Protein AF-A0A1Q6DT25-F1 (afdb_monomer_lite)

pLDDT: mean 78.67, std 12.45, range [47.09, 95.44]

Foldseek 3Di:
DVVVVVVVVVVVVVVVVVVVVVVVVVVVVVLVVLCCCLVPVPVVDDPVVSVVSNVCVVCVVVVVVVVVCCVVVVVVVPPVCPPPVVVVLVVVLVVVLVVLVVCVVVVNDDPVRSVVVNVVSVVD

InterPro domains:
  IPR018649 SHOCT domain [PF09851] (95-122)

Organism: Methanohalarchaeum thermophilum (NCBI:txid1903181)

Structure (mmCIF, N/CA/C/O backbone):
data_AF-A0A1Q6DT25-F1
#
_entry.id   AF-A0A1Q6DT25-F1
#
loop_
_atom_site.group_PDB
_atom_site.id
_atom_site.type_symbol
_atom_site.label_atom_id
_atom_site.label_alt_id
_atom_site.label_comp_id
_atom_site.label_asym_id
_atom_site.label_entity_id
_atom_site.label_seq_id
_atom_site.pdbx_PDB_ins_code
_atom_site.Cartn_x
_atom_site.Cartn_y
_atom_site.Cartn_z
_atom_site.occupancy
_atom_site.B_iso_or_equiv
_atom_site.auth_seq_id
_atom_site.auth_comp_id
_atom_site.auth_asym_id
_atom_site.auth_atom_id
_atom_site.pdbx_PDB_model_num
ATOM 1 N N . MET A 1 1 ? 9.690 15.202 36.330 1.00 65.44 1 MET A N 1
ATOM 2 C CA . MET A 1 1 ? 8.576 14.694 35.496 1.00 65.44 1 MET A CA 1
ATOM 3 C C . MET A 1 1 ? 8.605 15.292 34.086 1.00 65.44 1 MET A C 1
ATOM 5 O O . MET A 1 1 ? 8.470 14.539 33.137 1.00 65.44 1 MET A O 1
ATOM 9 N N . MET A 1 2 ? 8.867 16.597 33.925 1.00 74.56 2 MET A N 1
ATOM 10 C CA . MET A 1 2 ? 8.892 17.258 32.606 1.00 74.56 2 MET A CA 1
ATOM 11 C C . MET A 1 2 ? 10.082 16.873 31.699 1.00 74.56 2 MET A C 1
ATOM 13 O O . MET A 1 2 ? 9.921 16.824 30.486 1.00 74.56 2 MET A O 1
ATOM 17 N N . SER A 1 3 ? 11.244 16.527 32.269 1.00 78.69 3 SER A N 1
ATOM 18 C CA . SER A 1 3 ? 12.410 16.033 31.512 1.00 78.69 3 SER A CA 1
ATOM 19 C C . SER A 1 3 ? 12.176 14.653 30.887 1.00 78.69 3 SER A C 1
ATOM 21 O O . SER A 1 3 ? 12.461 14.452 29.718 1.00 78.69 3 SER A O 1
ATOM 23 N N . LEU A 1 4 ? 11.541 13.744 31.632 1.00 77.81 4 LEU A N 1
ATOM 24 C CA . LEU A 1 4 ? 11.232 12.372 31.205 1.00 77.81 4 LEU A CA 1
ATOM 25 C C . LEU A 1 4 ? 10.328 12.326 29.960 1.00 77.81 4 LEU A C 1
ATOM 27 O O . LEU A 1 4 ? 10.502 11.482 29.088 1.00 77.81 4 LEU A O 1
ATOM 31 N N . PHE A 1 5 ? 9.378 13.260 29.860 1.00 80.06 5 PHE A N 1
ATOM 32 C CA . PHE A 1 5 ? 8.530 13.413 28.677 1.00 80.06 5 PHE A CA 1
ATOM 33 C C . PHE A 1 5 ? 9.325 13.902 27.458 1.00 80.06 5 PHE A C 1
ATOM 35 O O . PHE A 1 5 ? 9.125 13.413 26.349 1.00 80.06 5 PHE A O 1
ATOM 42 N N . PHE A 1 6 ? 10.247 14.845 27.667 1.00 77.94 6 PHE A N 1
ATOM 43 C CA . PHE A 1 6 ? 11.087 15.397 26.607 1.00 77.94 6 PHE A CA 1
ATOM 44 C C . PHE A 1 6 ? 12.086 14.357 26.075 1.00 77.94 6 PHE A C 1
ATOM 46 O O . PHE A 1 6 ? 12.246 14.229 24.862 1.00 77.94 6 PHE A O 1
ATOM 53 N N . ASP A 1 7 ? 12.668 13.551 26.965 1.00 78.88 7 ASP A N 1
ATOM 54 C CA . ASP A 1 7 ? 13.554 12.438 26.612 1.00 78.88 7 ASP A CA 1
ATOM 55 C C . ASP A 1 7 ? 12.799 11.344 25.835 1.00 78.8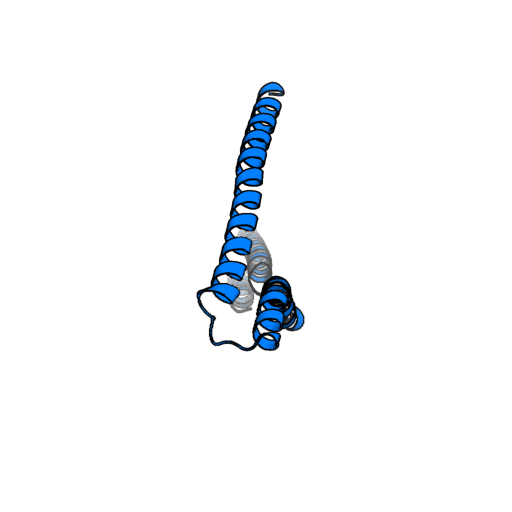8 7 ASP A C 1
ATOM 57 O O . ASP A 1 7 ? 13.288 10.848 24.820 1.00 78.88 7 ASP A O 1
ATOM 61 N N . MET A 1 8 ? 11.566 11.014 26.245 1.00 78.50 8 MET A N 1
ATOM 62 C CA . MET A 1 8 ? 10.712 10.045 25.546 1.00 78.50 8 MET A CA 1
ATOM 63 C C . MET A 1 8 ? 10.280 10.537 24.156 1.00 78.50 8 MET A C 1
ATOM 65 O O . MET A 1 8 ? 10.236 9.750 23.210 1.00 78.50 8 MET A O 1
ATOM 69 N N . PHE A 1 9 ? 10.005 11.837 24.006 1.00 81.25 9 PHE A N 1
ATOM 70 C CA . PHE A 1 9 ? 9.689 12.450 22.715 1.00 81.25 9 PHE A CA 1
ATOM 71 C C . PHE A 1 9 ? 10.890 12.417 21.763 1.00 81.25 9 PHE A C 1
ATOM 73 O O . PHE A 1 9 ? 10.748 11.954 20.635 1.00 81.25 9 PHE A O 1
ATOM 80 N N . TRP A 1 10 ? 12.080 12.828 22.215 1.00 75.44 10 TRP A N 1
ATOM 81 C CA . TRP A 1 10 ? 13.299 12.788 21.396 1.00 75.44 10 TRP A CA 1
ATOM 82 C C . TRP A 1 10 ? 13.742 11.371 21.030 1.00 75.44 10 TRP A C 1
ATOM 84 O O . TRP A 1 10 ? 14.230 11.133 19.922 1.00 75.44 10 TRP A O 1
ATOM 94 N N . PHE A 1 11 ? 13.539 10.409 21.929 1.00 75.69 11 PHE A N 1
ATOM 95 C CA . PHE A 1 11 ? 13.777 9.002 21.631 1.00 75.69 11 PHE A CA 1
ATOM 96 C C . PHE A 1 11 ? 12.793 8.480 20.570 1.00 75.69 11 PHE A C 1
ATOM 98 O O . PHE A 1 11 ? 13.201 7.847 19.595 1.00 75.69 11 PHE A O 1
ATOM 105 N N . GLY A 1 12 ? 11.506 8.817 20.703 1.00 78.25 12 GLY A N 1
ATOM 106 C CA . GLY A 1 12 ? 10.469 8.453 19.738 1.00 78.25 12 GLY A CA 1
ATOM 107 C C . GLY A 1 12 ? 10.679 9.071 18.355 1.00 78.25 12 GLY A C 1
ATOM 108 O O . GLY A 1 12 ? 10.529 8.380 17.349 1.00 78.25 12 GLY A O 1
ATOM 109 N N . THR A 1 13 ? 11.085 10.341 18.277 1.00 76.88 13 THR A N 1
ATOM 110 C CA . THR A 1 13 ? 11.354 11.015 16.996 1.00 76.88 13 THR A CA 1
ATOM 111 C C . THR A 1 13 ? 12.606 10.479 16.312 1.00 76.88 13 THR A C 1
ATOM 113 O O . THR A 1 13 ? 12.606 10.327 15.094 1.00 76.88 13 THR A O 1
ATOM 116 N N . SER A 1 14 ? 13.642 10.115 17.071 1.00 76.06 14 SER A N 1
ATOM 117 C CA . SER A 1 14 ? 14.855 9.490 16.525 1.00 76.06 14 SER A CA 1
ATOM 118 C C . SER A 1 14 ? 14.565 8.096 15.956 1.00 76.06 14 SER A C 1
ATOM 120 O O . SER A 1 14 ? 15.041 7.752 14.873 1.00 76.06 14 SER A O 1
ATOM 122 N N . PHE A 1 15 ? 13.720 7.314 16.637 1.00 74.88 15 PHE A N 1
ATOM 123 C CA . PHE A 1 15 ? 13.259 6.015 16.144 1.00 74.88 15 PHE A CA 1
ATOM 124 C C . PHE A 1 15 ? 12.358 6.155 14.908 1.00 74.88 15 PHE A C 1
ATOM 126 O O . PHE A 1 15 ? 12.544 5.442 13.924 1.00 74.88 15 PHE A O 1
ATOM 133 N N . ALA A 1 16 ? 11.435 7.122 14.910 1.00 76.94 16 ALA A N 1
ATOM 134 C CA . ALA A 1 16 ? 10.590 7.430 13.759 1.00 76.94 16 ALA A CA 1
ATOM 135 C C . ALA A 1 16 ? 11.400 7.928 12.551 1.00 76.94 16 ALA A C 1
ATOM 137 O O . ALA A 1 16 ? 11.093 7.561 11.422 1.00 76.94 16 ALA A O 1
ATOM 138 N N . ALA A 1 17 ? 12.461 8.710 12.769 1.00 76.94 17 ALA A N 1
ATOM 139 C CA . ALA A 1 17 ? 13.373 9.136 11.711 1.00 76.94 17 ALA A CA 1
ATOM 140 C C . ALA A 1 17 ? 14.153 7.947 11.124 1.00 76.94 17 ALA A C 1
ATOM 142 O O . ALA A 1 17 ? 14.241 7.815 9.903 1.00 76.94 17 ALA A O 1
ATOM 143 N N . GLY A 1 18 ? 14.649 7.040 11.974 1.00 78.25 18 GLY A N 1
ATOM 144 C CA . GLY A 1 18 ? 15.298 5.801 11.536 1.00 78.25 18 GLY A CA 1
ATOM 145 C C . GLY A 1 18 ? 14.363 4.895 10.728 1.00 78.25 18 GLY A C 1
ATOM 146 O O . GLY A 1 18 ? 14.711 4.470 9.627 1.00 78.25 18 GLY A O 1
ATOM 147 N N . LEU A 1 19 ? 13.142 4.659 11.220 1.00 80.00 19 LEU A N 1
ATOM 148 C CA . LEU A 1 19 ? 12.113 3.904 10.496 1.00 80.00 19 LEU A CA 1
ATOM 149 C C . LEU A 1 19 ? 11.662 4.605 9.209 1.00 80.00 19 LEU A C 1
ATOM 151 O O . LEU A 1 19 ? 11.412 3.940 8.207 1.00 80.00 19 LEU A O 1
ATOM 155 N N . GLY A 1 20 ? 11.595 5.936 9.209 1.00 81.12 20 GLY A N 1
ATOM 156 C CA . GLY A 1 20 ? 11.259 6.731 8.031 1.00 81.12 20 GLY A CA 1
ATOM 157 C C . GLY A 1 20 ? 12.268 6.544 6.900 1.00 81.12 20 GLY A C 1
ATOM 158 O O . GLY A 1 20 ? 11.879 6.404 5.741 1.00 81.12 20 GLY A O 1
ATOM 159 N N . LEU A 1 21 ? 13.564 6.463 7.215 1.00 81.12 21 LEU A N 1
ATOM 160 C CA . LEU A 1 21 ? 14.594 6.147 6.221 1.00 81.12 21 LEU A CA 1
ATOM 161 C C . LEU A 1 21 ? 14.453 4.717 5.686 1.00 81.12 21 LEU A C 1
ATOM 163 O O . LEU A 1 21 ? 14.556 4.508 4.478 1.00 81.12 21 LEU A O 1
ATOM 167 N N . LEU A 1 22 ? 14.159 3.746 6.555 1.00 85.75 22 LEU A N 1
ATOM 168 C CA . LEU A 1 22 ? 13.940 2.357 6.141 1.00 85.75 22 LEU A CA 1
ATOM 169 C C . LEU A 1 22 ? 12.713 2.211 5.234 1.00 85.75 22 LEU A C 1
ATOM 171 O O . LEU A 1 22 ? 12.791 1.514 4.229 1.00 85.75 22 LEU A O 1
ATOM 175 N N . ILE A 1 23 ? 11.615 2.913 5.525 1.00 86.12 23 ILE A N 1
ATOM 176 C CA . ILE A 1 23 ? 10.423 2.948 4.663 1.00 86.12 23 ILE A CA 1
ATOM 177 C C . ILE A 1 23 ? 10.765 3.480 3.269 1.00 86.12 23 ILE A C 1
ATOM 179 O O . ILE A 1 23 ? 10.347 2.894 2.271 1.00 86.12 23 ILE A O 1
ATOM 183 N N . ASN A 1 24 ? 11.567 4.544 3.180 1.00 84.50 24 ASN A N 1
ATOM 184 C CA . ASN A 1 24 ? 11.997 5.081 1.888 1.00 84.50 24 ASN A CA 1
ATOM 185 C C . ASN A 1 24 ? 12.894 4.096 1.121 1.00 84.50 24 ASN A C 1
ATOM 187 O O . ASN A 1 24 ? 12.716 3.920 -0.084 1.00 84.50 24 ASN A O 1
ATOM 191 N N . LEU A 1 25 ? 13.812 3.411 1.812 1.00 90.19 25 LEU A N 1
ATOM 192 C CA . LEU A 1 25 ? 14.660 2.380 1.206 1.00 90.19 25 LEU A CA 1
ATOM 193 C C . LEU A 1 25 ? 13.845 1.186 0.703 1.00 90.19 25 LEU A C 1
ATOM 195 O O . LEU A 1 25 ? 14.081 0.721 -0.406 1.00 90.19 25 LEU A O 1
ATOM 199 N N . ILE A 1 26 ? 12.865 0.719 1.480 1.00 91.69 26 ILE A N 1
ATOM 200 C CA . ILE A 1 26 ? 11.959 -0.361 1.068 1.00 91.69 26 ILE A CA 1
ATOM 201 C C . ILE A 1 26 ? 11.192 0.050 -0.191 1.00 91.69 26 ILE A C 1
ATOM 203 O O . ILE A 1 26 ? 11.114 -0.730 -1.135 1.00 91.69 26 ILE A O 1
ATOM 207 N N . SER A 1 27 ? 10.691 1.286 -0.242 1.00 86.31 27 SER A N 1
ATOM 208 C CA . SER A 1 27 ? 9.991 1.812 -1.419 1.00 86.31 27 SER A CA 1
ATOM 209 C C . SER A 1 27 ? 10.887 1.815 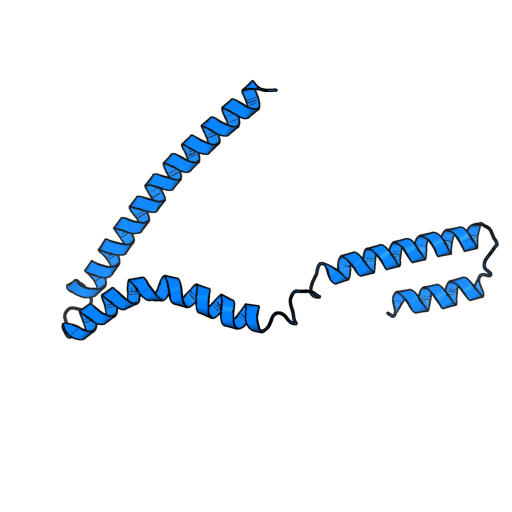-2.669 1.00 86.31 27 SER A C 1
ATOM 211 O O . SER A 1 27 ? 10.462 1.400 -3.747 1.00 86.31 27 SER A O 1
ATOM 213 N N . LEU A 1 28 ? 12.160 2.201 -2.519 1.00 92.19 28 LEU A N 1
ATOM 214 C CA . LEU A 1 28 ? 13.147 2.162 -3.603 1.00 92.19 28 LEU A CA 1
ATOM 215 C C . LEU A 1 28 ? 13.443 0.724 -4.060 1.00 92.19 28 LEU A C 1
ATOM 217 O O . LEU A 1 28 ? 13.473 0.451 -5.258 1.00 92.19 28 LEU A O 1
ATOM 221 N N . ILE A 1 29 ? 13.643 -0.197 -3.113 1.00 95.44 29 ILE A N 1
ATOM 222 C CA . ILE A 1 29 ? 13.911 -1.613 -3.398 1.00 95.44 29 ILE A CA 1
ATOM 223 C C . ILE A 1 29 ? 12.735 -2.234 -4.157 1.00 95.44 29 ILE A C 1
ATOM 225 O O . ILE A 1 29 ? 12.960 -2.941 -5.134 1.00 95.44 29 ILE A O 1
ATOM 229 N N . LEU A 1 30 ? 11.495 -1.939 -3.757 1.00 92.06 30 LEU A N 1
ATOM 230 C CA . LEU A 1 30 ? 10.297 -2.421 -4.446 1.00 92.06 30 LEU A CA 1
ATOM 231 C C . LEU A 1 30 ? 10.197 -1.881 -5.873 1.00 92.06 30 LEU A C 1
ATOM 233 O O . LEU A 1 30 ? 9.908 -2.647 -6.786 1.00 92.06 30 LEU A O 1
ATOM 237 N N . LEU A 1 31 ? 10.483 -0.594 -6.088 1.00 89.56 31 LEU A N 1
ATOM 238 C CA . LEU A 1 31 ? 10.493 -0.010 -7.430 1.00 89.56 31 LEU A CA 1
ATOM 239 C C . LEU A 1 31 ? 11.536 -0.689 -8.329 1.00 89.56 31 LEU A C 1
ATOM 241 O O . LEU A 1 31 ? 11.226 -1.072 -9.455 1.00 89.56 31 LEU A O 1
ATOM 245 N N . ILE A 1 32 ? 12.756 -0.880 -7.820 1.00 94.44 32 ILE A N 1
ATOM 246 C CA . ILE A 1 32 ? 13.816 -1.588 -8.550 1.00 94.44 32 ILE A CA 1
ATOM 247 C C . ILE A 1 32 ? 13.389 -3.026 -8.846 1.00 94.44 32 ILE A C 1
ATOM 249 O O . ILE A 1 32 ? 13.594 -3.496 -9.960 1.00 94.44 32 ILE A O 1
ATOM 253 N N . TRP A 1 33 ? 12.776 -3.711 -7.879 1.00 94.06 33 TRP A N 1
ATOM 254 C CA . TRP A 1 33 ? 12.300 -5.079 -8.051 1.00 94.06 33 TRP A CA 1
ATOM 255 C C . TRP A 1 33 ? 11.225 -5.183 -9.137 1.00 94.06 33 TRP A C 1
ATOM 257 O O . TRP A 1 33 ? 11.365 -6.013 -10.025 1.00 94.06 33 TRP A O 1
ATOM 267 N N . VAL A 1 34 ? 10.211 -4.309 -9.131 1.00 92.25 34 VAL A N 1
ATOM 268 C CA . VAL A 1 34 ? 9.153 -4.289 -10.161 1.00 92.25 34 VAL A CA 1
ATOM 269 C C . VAL A 1 34 ? 9.740 -4.043 -11.551 1.00 92.25 34 VAL A C 1
ATOM 271 O O . VAL A 1 34 ? 9.356 -4.703 -12.517 1.00 92.25 34 VAL A O 1
ATOM 274 N N . LEU A 1 35 ? 10.689 -3.109 -11.664 1.00 90.44 35 LEU A N 1
ATOM 275 C CA . LEU A 1 35 ? 11.361 -2.831 -12.933 1.00 90.44 35 LEU A CA 1
ATOM 276 C C . LEU A 1 35 ? 12.225 -4.011 -13.384 1.00 90.44 35 LEU A C 1
ATOM 278 O O . LEU A 1 35 ? 12.201 -4.359 -14.559 1.00 90.44 35 LEU A O 1
ATOM 282 N N . TYR A 1 36 ? 12.964 -4.640 -12.470 1.00 93.56 36 TYR A N 1
ATOM 283 C CA . TYR A 1 36 ? 13.768 -5.823 -12.768 1.00 93.56 36 TYR A CA 1
ATOM 284 C C . TYR A 1 36 ? 12.895 -7.000 -13.211 1.00 93.56 36 TYR A C 1
ATOM 286 O O . TYR A 1 36 ? 13.190 -7.631 -14.223 1.00 93.56 36 TYR A O 1
ATOM 294 N N . ASP A 1 37 ? 11.795 -7.259 -12.505 1.00 92.50 37 ASP A N 1
ATOM 295 C CA . ASP A 1 37 ? 10.840 -8.306 -12.862 1.00 92.50 37 ASP A CA 1
ATOM 296 C C . ASP A 1 37 ? 10.273 -8.067 -14.271 1.00 92.50 37 ASP A C 1
ATOM 298 O O . ASP A 1 37 ? 10.378 -8.919 -15.151 1.00 92.50 37 ASP A O 1
ATOM 302 N N . THR A 1 38 ? 9.797 -6.850 -14.539 1.00 90.12 38 THR A N 1
ATOM 303 C CA . THR A 1 38 ? 9.167 -6.518 -15.824 1.00 90.12 38 THR A CA 1
ATOM 304 C C . THR A 1 38 ? 10.160 -6.502 -16.995 1.00 90.12 38 THR A C 1
ATOM 306 O O . THR A 1 38 ? 9.822 -6.924 -18.101 1.00 90.12 38 THR A O 1
ATOM 309 N N . LEU A 1 39 ? 11.373 -5.979 -16.790 1.00 87.31 39 LEU A N 1
ATOM 310 C CA . LEU A 1 39 ? 12.338 -5.759 -17.874 1.00 87.31 39 LEU A CA 1
ATOM 311 C C . LEU A 1 39 ? 13.285 -6.942 -18.098 1.00 87.31 39 LEU A C 1
ATOM 313 O O . LEU A 1 39 ? 13.660 -7.179 -19.242 1.00 87.31 39 LEU A O 1
ATOM 317 N N . VAL A 1 40 ? 13.685 -7.646 -17.033 1.00 90.81 40 VAL A N 1
ATOM 318 C CA . VAL A 1 40 ? 14.745 -8.674 -17.065 1.00 90.81 40 VAL A CA 1
ATOM 319 C C . VAL A 1 40 ? 14.200 -10.082 -16.846 1.00 90.81 40 VAL A C 1
ATOM 321 O O . VAL A 1 40 ? 14.700 -11.026 -17.442 1.00 90.81 40 VAL A O 1
ATOM 324 N N . VAL A 1 41 ? 13.192 -10.267 -15.993 1.00 91.50 41 VAL A N 1
ATOM 325 C CA . VAL A 1 41 ? 12.605 -11.605 -15.790 1.00 91.50 41 VAL A CA 1
ATOM 326 C C . VAL A 1 41 ? 11.598 -11.908 -16.896 1.00 91.50 41 VAL A C 1
ATOM 328 O O . VAL A 1 41 ? 11.596 -12.999 -17.465 1.00 91.50 41 VAL A O 1
ATOM 331 N N . GLN A 1 42 ? 10.773 -10.924 -17.247 1.00 86.31 42 GLN A N 1
ATOM 332 C CA . GLN A 1 42 ? 9.717 -11.060 -18.246 1.00 86.31 42 GLN A CA 1
ATOM 333 C C . GLN A 1 42 ? 10.161 -10.572 -19.639 1.00 86.31 42 GLN A C 1
ATOM 335 O O . GLN A 1 42 ? 9.450 -9.827 -20.313 1.00 86.31 42 GLN A O 1
ATOM 340 N N . GLU A 1 43 ? 11.343 -10.996 -20.108 1.00 81.12 43 GLU A N 1
ATOM 341 C CA . GLU A 1 43 ? 11.901 -10.555 -21.403 1.00 81.12 43 GLU A CA 1
ATOM 342 C C . GLU A 1 43 ? 10.968 -10.852 -22.585 1.00 81.12 43 GLU A C 1
ATOM 344 O O . GLU A 1 43 ? 10.798 -9.993 -23.451 1.00 81.12 43 GLU A O 1
ATOM 349 N N . GLY A 1 44 ? 10.313 -12.019 -22.580 1.00 86.62 44 GLY A N 1
ATOM 350 C CA . GLY A 1 44 ? 9.423 -12.479 -23.653 1.00 86.62 44 GLY A CA 1
ATOM 351 C C . GLY A 1 44 ? 8.030 -11.844 -23.680 1.00 86.62 44 GLY A C 1
ATOM 352 O O . GLY A 1 44 ? 7.235 -12.186 -24.552 1.00 86.62 44 GLY A O 1
ATOM 353 N N . MET A 1 45 ? 7.722 -10.958 -22.732 1.00 86.12 45 MET A N 1
ATOM 354 C CA . MET A 1 45 ? 6.430 -10.286 -22.646 1.00 86.12 45 MET A CA 1
ATOM 355 C C . MET A 1 45 ? 6.362 -9.078 -23.594 1.00 86.12 45 MET A C 1
ATOM 357 O O . MET A 1 45 ? 7.341 -8.333 -23.725 1.00 86.12 45 MET A O 1
ATOM 361 N N . ASP A 1 46 ? 5.208 -8.890 -24.243 1.00 92.50 46 ASP A N 1
ATOM 362 C CA . ASP A 1 46 ? 4.967 -7.780 -25.172 1.00 92.50 46 ASP A CA 1
ATOM 363 C C . ASP A 1 46 ? 5.119 -6.414 -24.478 1.00 92.50 46 ASP A C 1
ATOM 365 O O . ASP A 1 46 ? 4.881 -6.272 -23.274 1.00 92.50 46 ASP A O 1
ATOM 369 N N . GLU A 1 47 ? 5.516 -5.385 -25.230 1.00 89.88 47 GLU A N 1
ATOM 370 C CA . GLU A 1 47 ? 5.774 -4.048 -24.679 1.00 89.88 47 GLU A CA 1
ATOM 371 C C . GLU A 1 47 ? 4.535 -3.442 -24.001 1.00 89.88 47 GLU A C 1
ATOM 373 O O . GLU A 1 47 ? 4.649 -2.791 -22.958 1.00 89.88 47 GLU A O 1
ATOM 378 N N . ILE A 1 48 ? 3.341 -3.689 -24.554 1.00 91.19 48 ILE A N 1
ATOM 379 C CA . ILE A 1 48 ? 2.084 -3.190 -23.985 1.00 91.19 48 ILE A CA 1
ATOM 380 C C . ILE A 1 48 ? 1.774 -3.915 -22.675 1.00 91.19 48 ILE A C 1
ATOM 382 O O . ILE A 1 48 ? 1.354 -3.289 -21.702 1.00 91.19 48 ILE A O 1
ATOM 386 N N . GLU A 1 49 ? 2.013 -5.222 -22.623 1.00 89.81 49 GLU A N 1
ATOM 387 C CA . GLU A 1 49 ? 1.780 -6.023 -21.425 1.00 89.81 49 GLU A CA 1
ATOM 388 C C . GLU A 1 49 ? 2.741 -5.620 -20.291 1.00 8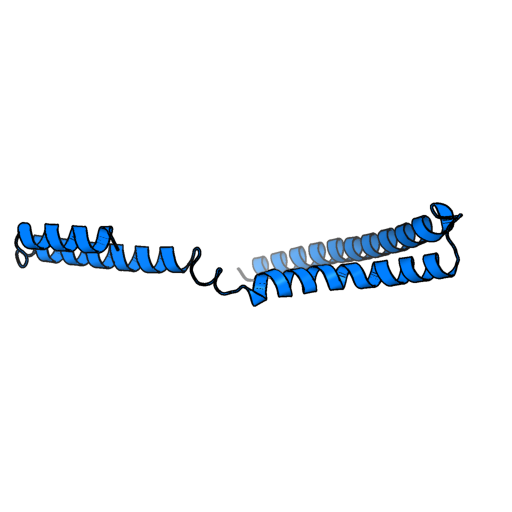9.81 49 GLU A C 1
ATOM 390 O O . GLU A 1 49 ? 2.309 -5.472 -19.147 1.00 89.81 49 GLU A O 1
ATOM 395 N N . LYS A 1 50 ? 4.001 -5.283 -20.611 1.00 89.06 50 LYS A N 1
ATOM 396 C CA . LYS A 1 50 ? 4.963 -4.675 -19.665 1.00 89.06 50 LYS A CA 1
ATOM 397 C C . LYS A 1 50 ? 4.462 -3.356 -19.093 1.00 89.06 50 LYS A C 1
ATOM 399 O O . LYS A 1 50 ? 4.518 -3.148 -17.880 1.00 89.06 50 LYS A O 1
ATOM 404 N N . LEU A 1 51 ? 3.931 -2.476 -19.940 1.00 90.38 51 LEU A N 1
ATOM 405 C CA . LEU A 1 51 ? 3.371 -1.205 -19.488 1.00 90.38 51 LEU A CA 1
ATOM 406 C C . LEU A 1 51 ? 2.160 -1.416 -18.564 1.00 90.38 51 LEU A C 1
ATOM 408 O O . LEU A 1 51 ? 2.065 -0.768 -17.519 1.00 90.38 51 LEU A O 1
ATOM 412 N N . ILE A 1 52 ? 1.263 -2.341 -18.919 1.00 91.75 52 ILE A N 1
ATOM 413 C CA . ILE A 1 52 ? 0.098 -2.698 -18.099 1.00 91.75 52 ILE A CA 1
ATOM 414 C C . ILE A 1 52 ? 0.545 -3.246 -16.742 1.00 91.75 52 ILE A C 1
ATOM 416 O O . ILE A 1 52 ? -0.007 -2.832 -15.725 1.00 91.75 52 ILE A O 1
ATOM 420 N N . TRP A 1 53 ? 1.560 -4.112 -16.700 1.00 90.56 53 TRP A N 1
ATOM 421 C CA . TRP A 1 53 ? 2.095 -4.670 -15.455 1.00 90.56 53 TRP A CA 1
ATOM 422 C C . TRP A 1 53 ? 2.671 -3.610 -14.519 1.00 90.56 53 TRP A C 1
ATOM 424 O O . TRP A 1 53 ? 2.359 -3.602 -13.325 1.00 90.56 53 TRP A O 1
ATOM 434 N N . ILE A 1 54 ? 3.454 -2.674 -15.060 1.00 90.06 54 ILE A N 1
ATOM 435 C CA . ILE A 1 54 ? 4.002 -1.562 -14.277 1.00 90.06 54 ILE A CA 1
ATOM 436 C C . ILE A 1 54 ? 2.856 -0.737 -13.696 1.00 90.06 54 ILE A C 1
ATOM 438 O O . ILE A 1 54 ? 2.817 -0.517 -12.489 1.00 90.06 54 ILE A O 1
ATOM 442 N N . ILE A 1 55 ? 1.883 -0.337 -14.519 1.00 92.31 55 ILE A N 1
ATOM 443 C CA . ILE A 1 55 ? 0.721 0.440 -14.065 1.00 92.31 5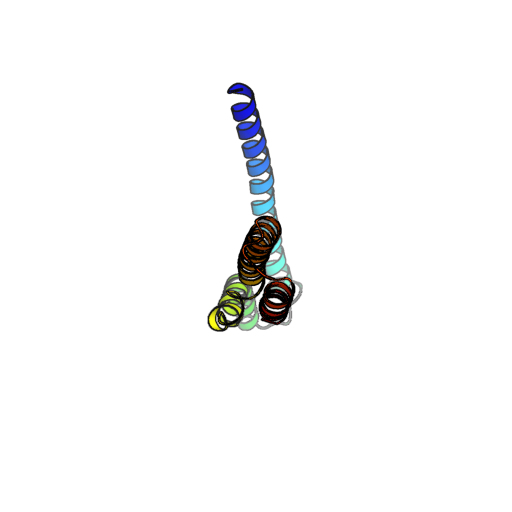5 ILE A CA 1
ATOM 444 C C . ILE A 1 55 ? -0.073 -0.341 -13.005 1.00 92.31 55 ILE A C 1
ATOM 446 O O . ILE A 1 55 ? -0.414 0.211 -11.959 1.00 92.31 55 ILE A O 1
ATOM 450 N N . ALA A 1 56 ? -0.313 -1.636 -13.219 1.00 91.06 56 ALA A N 1
ATOM 451 C CA . ALA A 1 56 ? -1.027 -2.496 -12.282 1.00 91.06 56 ALA A CA 1
ATOM 452 C C . ALA A 1 56 ? -0.336 -2.570 -10.912 1.00 91.06 56 ALA A C 1
ATOM 454 O O . ALA A 1 56 ? -1.024 -2.525 -9.892 1.00 91.06 56 ALA A O 1
ATOM 455 N N . SER A 1 57 ? 1.001 -2.596 -10.860 1.00 90.56 57 SER A N 1
ATOM 456 C CA . SER A 1 57 ? 1.752 -2.624 -9.595 1.00 90.56 57 SER A CA 1
ATOM 457 C C . SER A 1 57 ? 1.506 -1.402 -8.701 1.00 90.56 57 SER A C 1
ATOM 459 O O . SER A 1 57 ? 1.555 -1.522 -7.478 1.00 90.56 57 SER A O 1
ATOM 461 N N . PHE A 1 58 ? 1.167 -0.245 -9.281 1.00 89.12 58 PHE A N 1
ATOM 462 C CA . PHE A 1 58 ? 0.816 0.961 -8.523 1.00 89.12 58 PHE A CA 1
ATOM 463 C C . PHE A 1 58 ? -0.650 0.977 -8.087 1.00 89.12 58 PHE A C 1
ATOM 465 O O . PHE A 1 58 ? -0.992 1.582 -7.072 1.00 89.12 58 PHE A O 1
ATOM 472 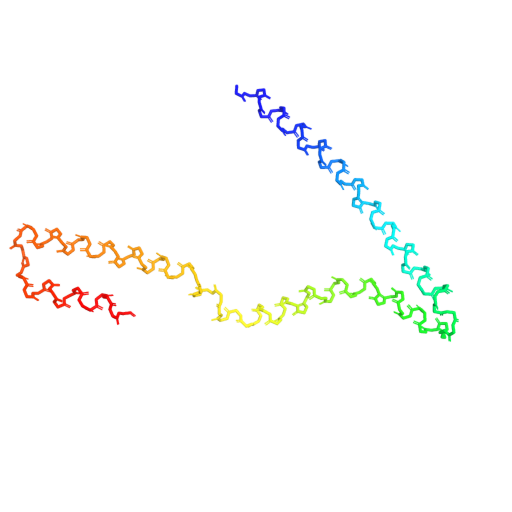N N . ILE A 1 59 ? -1.524 0.310 -8.841 1.00 92.69 59 ILE A N 1
ATOM 473 C CA . ILE A 1 59 ? -2.968 0.325 -8.605 1.00 92.69 59 ILE A CA 1
ATOM 474 C C . ILE A 1 59 ? -3.386 -0.790 -7.628 1.00 92.69 59 ILE A C 1
ATOM 476 O O . ILE A 1 59 ? -4.240 -0.565 -6.768 1.00 92.69 59 ILE A O 1
ATOM 480 N N . LEU A 1 60 ? -2.776 -1.980 -7.696 1.00 89.81 60 LEU A N 1
ATOM 481 C CA . LEU A 1 60 ? -3.094 -3.119 -6.820 1.00 89.81 60 LEU A CA 1
ATOM 482 C C . LEU A 1 60 ? -3.016 -2.797 -5.312 1.00 89.81 60 LEU A C 1
ATOM 484 O O . LEU A 1 60 ? -3.951 -3.170 -4.596 1.00 89.81 60 LEU A O 1
ATOM 488 N N . PRO A 1 61 ? -2.001 -2.060 -4.809 1.00 88.06 61 PRO A N 1
ATOM 489 C CA . PRO A 1 61 ? -1.933 -1.667 -3.401 1.00 88.06 61 PRO A CA 1
ATOM 490 C C . PRO A 1 61 ? -3.108 -0.798 -2.939 1.00 88.06 61 PRO A C 1
ATOM 492 O O . PRO A 1 61 ? -3.389 -0.744 -1.746 1.00 88.06 61 PRO A O 1
ATOM 495 N N . ILE A 1 62 ? -3.800 -0.125 -3.864 1.00 92.25 62 ILE A N 1
ATOM 496 C CA . ILE A 1 62 ? -4.975 0.712 -3.589 1.00 92.25 62 ILE A CA 1
ATOM 497 C C . ILE A 1 62 ? -6.259 -0.119 -3.705 1.00 92.25 62 ILE A C 1
ATOM 499 O O . ILE A 1 62 ? -7.154 -0.006 -2.865 1.00 92.25 62 ILE A O 1
ATOM 503 N N . ILE A 1 63 ? -6.347 -0.984 -4.722 1.00 91.56 63 ILE A N 1
ATOM 504 C CA . ILE A 1 63 ? -7.522 -1.833 -4.959 1.00 91.56 63 ILE A CA 1
ATOM 505 C C . ILE A 1 63 ? -7.746 -2.804 -3.799 1.00 91.56 63 ILE A C 1
ATOM 507 O O . ILE A 1 63 ? -8.887 -2.966 -3.379 1.00 91.56 63 ILE A O 1
ATOM 511 N N . ILE A 1 64 ? -6.697 -3.440 -3.264 1.00 88.88 64 ILE A N 1
ATOM 512 C CA . ILE A 1 64 ? -6.848 -4.472 -2.223 1.00 88.88 64 ILE A CA 1
ATOM 513 C C . ILE A 1 64 ? -7.515 -3.910 -0.947 1.00 88.88 64 ILE A C 1
ATOM 515 O O . ILE A 1 64 ? -8.527 -4.474 -0.522 1.00 88.88 64 ILE A O 1
ATOM 519 N N . PRO A 1 65 ? -7.052 -2.791 -0.349 1.00 90.38 65 PRO A N 1
ATOM 520 C CA . PRO A 1 65 ? -7.733 -2.167 0.787 1.00 90.38 65 PRO A CA 1
ATOM 521 C C . PRO A 1 65 ? -9.146 -1.679 0.464 1.00 90.38 65 PRO A C 1
ATOM 523 O O . PRO A 1 65 ? -10.034 -1.802 1.305 1.00 90.38 65 PRO A O 1
ATOM 526 N N . LEU A 1 66 ? -9.375 -1.143 -0.741 1.00 90.44 66 LEU A N 1
ATOM 527 C CA . LEU A 1 66 ? -10.707 -0.705 -1.167 1.00 90.44 66 LEU A CA 1
ATOM 528 C C . LEU A 1 66 ? -11.679 -1.879 -1.284 1.00 90.44 66 LEU A C 1
ATOM 530 O O . LEU A 1 66 ? -12.807 -1.787 -0.806 1.00 90.44 66 LEU A O 1
ATOM 534 N N . ALA A 1 67 ? -11.243 -2.986 -1.881 1.00 89.94 67 ALA A N 1
ATOM 535 C CA . ALA A 1 67 ? -12.029 -4.204 -1.994 1.00 89.94 67 ALA A CA 1
ATOM 536 C C . ALA A 1 67 ? -12.311 -4.801 -0.612 1.00 89.94 67 ALA A C 1
ATOM 538 O O . ALA A 1 67 ? -13.457 -5.132 -0.322 1.00 89.94 67 ALA A O 1
ATOM 539 N N . TYR A 1 68 ? -11.306 -4.865 0.268 1.00 87.62 68 TYR A N 1
ATOM 540 C CA . TYR A 1 68 ? -11.493 -5.278 1.660 1.00 87.62 68 TYR A CA 1
ATOM 541 C C . TYR A 1 68 ? -12.531 -4.401 2.365 1.00 87.62 68 TYR A C 1
ATOM 543 O O . TYR A 1 68 ? -13.474 -4.922 2.955 1.00 87.62 68 TYR A O 1
ATOM 551 N N . TYR A 1 69 ? -12.397 -3.076 2.258 1.00 87.88 69 TYR A N 1
ATOM 552 C CA . TYR A 1 69 ? -13.355 -2.140 2.830 1.00 87.88 69 TYR A CA 1
ATOM 553 C C . TYR A 1 69 ? -14.748 -2.398 2.266 1.00 87.88 69 TYR A C 1
ATOM 555 O O . TYR A 1 69 ? -15.679 -2.570 3.028 1.00 87.88 69 TYR A O 1
ATOM 563 N N . PHE A 1 70 ? -14.919 -2.494 0.951 1.00 88.31 70 PHE A N 1
ATOM 564 C CA . PHE A 1 70 ? -16.242 -2.691 0.369 1.00 88.31 70 PHE A CA 1
ATOM 565 C C . PHE A 1 70 ? -16.863 -4.038 0.774 1.00 88.31 70 PHE A C 1
ATOM 567 O O . PHE A 1 70 ? -18.020 -4.080 1.171 1.00 88.31 70 PHE A O 1
ATOM 574 N N . ILE A 1 71 ? -16.097 -5.130 0.764 1.00 87.12 71 ILE A N 1
ATOM 575 C CA . ILE A 1 71 ? -16.585 -6.471 1.122 1.00 87.12 71 ILE A CA 1
ATOM 576 C C . ILE A 1 71 ? -16.928 -6.570 2.615 1.00 87.12 71 ILE A C 1
ATOM 578 O O . ILE A 1 71 ? -17.974 -7.109 2.975 1.00 87.12 71 ILE A O 1
ATOM 582 N N . VAL A 1 72 ? -16.053 -6.070 3.489 1.00 79.44 72 VAL A N 1
ATOM 583 C CA . VAL A 1 72 ? -16.207 -6.202 4.946 1.00 79.44 72 VAL A CA 1
ATOM 584 C C . VAL A 1 72 ? -17.138 -5.130 5.507 1.00 79.44 72 VAL A C 1
ATOM 586 O O . VAL A 1 72 ? -17.976 -5.429 6.352 1.00 79.44 72 VAL A O 1
ATOM 589 N N . LYS A 1 73 ? -17.032 -3.890 5.020 1.00 67.88 73 LYS A N 1
ATOM 590 C CA . LYS A 1 73 ? -17.780 -2.742 5.543 1.00 67.88 73 LYS A CA 1
ATOM 591 C C . LYS A 1 73 ? -19.190 -2.619 4.980 1.00 67.88 73 LYS A C 1
ATOM 593 O O . LYS A 1 73 ? -20.081 -2.203 5.700 1.00 67.88 73 LYS A O 1
ATOM 598 N N . VAL A 1 74 ? -19.453 -2.988 3.725 1.00 63.31 74 VAL A N 1
ATOM 599 C CA . VAL A 1 74 ? -20.846 -2.971 3.222 1.00 63.31 74 VAL A CA 1
ATOM 600 C C . VAL A 1 74 ? -21.694 -4.036 3.928 1.00 63.31 74 VAL A C 1
ATOM 602 O O . VAL A 1 74 ? -22.890 -3.843 4.114 1.00 63.31 74 VAL A O 1
ATOM 605 N N . ASN A 1 75 ? -21.061 -5.103 4.423 1.00 58.09 75 ASN A N 1
ATOM 606 C CA . ASN A 1 75 ? -21.686 -6.113 5.273 1.00 58.09 75 ASN A CA 1
ATOM 607 C C . ASN A 1 75 ? -21.634 -5.760 6.780 1.00 58.09 75 ASN A C 1
ATOM 609 O O . ASN A 1 75 ? -21.764 -6.655 7.610 1.00 58.09 75 ASN A O 1
ATOM 613 N N . GLU A 1 76 ? -21.466 -4.487 7.180 1.00 58.69 76 GLU A N 1
ATOM 614 C CA . GLU A 1 76 ? -21.368 -4.034 8.591 1.00 58.69 76 GLU A CA 1
ATOM 615 C C . GLU A 1 76 ? -22.599 -4.309 9.479 1.00 58.69 76 GLU A C 1
ATOM 617 O O . GLU A 1 76 ? -22.667 -3.838 10.612 1.00 58.69 76 GLU A O 1
ATOM 622 N N . THR A 1 77 ? -23.544 -5.145 9.052 1.00 52.38 77 THR A N 1
ATOM 623 C CA . THR A 1 77 ? -24.534 -5.735 9.962 1.00 52.38 77 THR A CA 1
ATOM 624 C C . THR A 1 77 ? -23.924 -6.766 10.932 1.00 52.38 77 THR A C 1
ATOM 626 O O . THR A 1 77 ? -24.662 -7.335 11.727 1.00 52.38 77 THR A O 1
ATOM 629 N N . TYR A 1 78 ? -22.600 -7.006 10.921 1.00 53.41 78 TYR A N 1
ATOM 630 C CA . TYR A 1 78 ? -21.969 -8.059 11.741 1.00 53.41 78 TYR A CA 1
ATOM 631 C C . TYR A 1 78 ? -20.873 -7.617 12.731 1.00 53.41 78 TYR A C 1
ATOM 633 O O . TYR A 1 78 ? -20.417 -8.452 13.507 1.00 53.41 78 TYR A O 1
ATOM 641 N N . LEU A 1 79 ? -20.447 -6.345 12.774 1.00 55.88 79 LEU A N 1
ATOM 642 C CA . LEU A 1 79 ? -19.388 -5.906 13.713 1.00 55.88 79 LEU A CA 1
ATOM 643 C C . LEU A 1 79 ? -19.865 -5.001 14.861 1.00 55.88 79 LEU A C 1
ATOM 645 O O . LEU A 1 79 ? -19.111 -4.787 15.807 1.00 55.88 79 LEU A O 1
ATOM 649 N N . MET A 1 80 ? -21.115 -4.528 14.838 1.00 48.97 80 MET A N 1
ATOM 650 C CA . MET A 1 80 ? -21.691 -3.754 15.953 1.00 48.97 80 MET A CA 1
ATOM 651 C C . MET A 1 80 ? -22.270 -4.623 17.084 1.00 48.97 80 MET A C 1
ATOM 653 O O . MET A 1 80 ? -22.653 -4.081 18.117 1.00 48.97 80 MET A O 1
ATOM 657 N N . ASP A 1 81 ? -22.274 -5.951 16.927 1.00 52.53 81 ASP A N 1
ATOM 658 C CA . ASP A 1 81 ? -22.838 -6.902 17.904 1.00 52.53 81 ASP A CA 1
ATOM 659 C C . ASP A 1 81 ? -21.833 -7.982 18.376 1.00 52.53 81 ASP A C 1
ATOM 661 O O . ASP A 1 81 ? -22.100 -8.770 19.274 1.00 52.53 81 ASP A O 1
ATOM 665 N N . GLY A 1 82 ? -20.619 -8.022 17.811 1.00 50.94 82 GLY A N 1
ATOM 666 C CA . GLY A 1 82 ? -19.716 -9.177 17.951 1.00 50.94 82 GLY A CA 1
ATOM 667 C C . GLY A 1 82 ? -18.749 -9.191 19.143 1.00 50.94 82 GLY A C 1
ATOM 668 O O . GLY A 1 82 ? -17.965 -10.127 19.265 1.00 50.94 82 GLY A O 1
ATOM 669 N N . GLY A 1 83 ? -18.737 -8.184 20.020 1.00 49.06 83 GLY A N 1
ATOM 670 C CA . GLY A 1 83 ? -17.800 -8.208 21.157 1.00 49.06 83 GLY A CA 1
ATOM 671 C C . GLY A 1 83 ? -17.955 -7.095 22.186 1.00 49.06 83 GLY A C 1
ATOM 672 O O . GLY A 1 83 ? -17.770 -7.333 23.375 1.00 49.06 83 GLY A O 1
ATOM 673 N N . LEU A 1 84 ? -18.364 -5.895 21.770 1.00 47.09 84 LEU A N 1
ATOM 674 C CA . LEU A 1 84 ? -18.664 -4.809 22.711 1.00 47.09 84 LEU A CA 1
ATOM 675 C C . LEU A 1 84 ? -20.096 -4.906 23.276 1.00 47.09 84 LEU A C 1
ATOM 677 O O . LEU A 1 84 ? -20.333 -4.510 24.415 1.00 47.09 84 LEU A O 1
ATOM 681 N N . GLY A 1 85 ? -21.034 -5.466 22.498 1.00 52.72 85 GLY A N 1
ATOM 682 C CA . GLY A 1 85 ? -22.418 -5.729 22.914 1.00 52.72 85 GLY A CA 1
ATOM 683 C C . GLY A 1 85 ? -22.514 -6.792 24.011 1.00 52.72 85 GLY A C 1
ATOM 684 O O . GLY A 1 85 ? -23.177 -6.565 25.018 1.00 52.72 85 GLY A O 1
ATOM 685 N N . ALA A 1 86 ? -21.753 -7.885 23.888 1.00 51.66 86 ALA A N 1
ATOM 686 C CA . ALA A 1 86 ? -21.696 -8.953 24.891 1.00 51.66 86 ALA A CA 1
ATOM 687 C C . ALA A 1 86 ? -21.107 -8.492 26.239 1.00 51.66 86 ALA A C 1
ATOM 689 O O . ALA A 1 86 ? -21.581 -8.905 27.292 1.00 51.66 86 ALA A O 1
ATOM 690 N N . LEU A 1 87 ? -20.116 -7.590 26.230 1.00 49.28 87 LEU A N 1
ATOM 691 C CA . LEU A 1 87 ? -19.559 -7.011 27.461 1.00 49.28 87 LEU A CA 1
ATOM 692 C C . LEU A 1 87 ? -20.509 -5.998 28.109 1.00 49.28 87 LEU A C 1
ATOM 694 O O . LEU A 1 87 ? -20.584 -5.922 29.333 1.00 49.28 87 LEU A O 1
ATOM 698 N N . LYS A 1 88 ? -21.251 -5.232 27.300 1.00 54.69 88 LYS A N 1
ATOM 699 C CA . LYS A 1 88 ? -22.245 -4.279 27.800 1.00 54.69 88 LYS A CA 1
ATOM 700 C C . LYS A 1 88 ? -23.479 -4.985 28.367 1.00 54.69 88 LYS A C 1
ATOM 702 O O . LYS A 1 88 ? -23.945 -4.565 29.420 1.00 54.69 88 LYS A O 1
ATOM 707 N N . SER A 1 89 ? -23.955 -6.048 27.711 1.00 56.09 89 SER A N 1
ATOM 708 C CA . SER A 1 89 ? -25.027 -6.909 28.231 1.00 56.09 89 SER A CA 1
ATOM 709 C C . SER A 1 89 ? -24.568 -7.625 29.494 1.00 56.09 89 SER A C 1
ATOM 711 O O . SER A 1 89 ? -25.187 -7.468 30.534 1.00 56.09 89 SER A O 1
ATOM 713 N N . GLY A 1 90 ? -23.405 -8.288 29.463 1.00 58.19 90 GLY A N 1
ATOM 714 C CA . GLY A 1 90 ? -22.877 -8.989 30.633 1.00 58.19 90 GLY A CA 1
ATOM 715 C C . GLY A 1 90 ? -22.660 -8.073 31.842 1.00 58.19 90 GLY A C 1
ATOM 716 O O . GLY A 1 90 ? -22.953 -8.475 32.961 1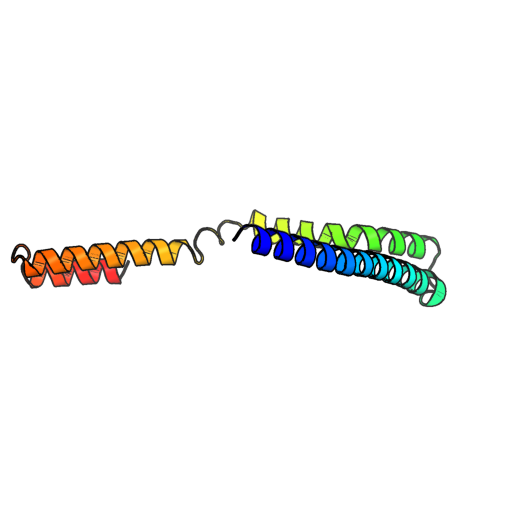.00 58.19 90 GLY A O 1
ATOM 717 N N . SER A 1 91 ? -22.214 -6.828 31.636 1.00 61.03 91 SER A N 1
ATOM 718 C CA . SER A 1 91 ? -22.108 -5.844 32.722 1.00 61.03 91 SER A CA 1
ATOM 719 C C . SER A 1 91 ? -23.479 -5.447 33.276 1.00 61.03 91 SER A C 1
ATOM 721 O O . SER A 1 91 ? -23.631 -5.404 34.490 1.00 61.03 91 SER A O 1
ATOM 723 N N . SER A 1 92 ? -24.486 -5.193 32.428 1.00 67.56 92 SER A N 1
ATOM 724 C CA . SER A 1 92 ? -25.834 -4.873 32.920 1.00 67.56 92 SER A CA 1
ATOM 725 C C . SER A 1 92 ? -26.505 -6.057 33.613 1.00 67.56 92 SER A C 1
ATOM 727 O O . SER A 1 92 ? -27.158 -5.870 34.633 1.00 67.56 92 SER A O 1
ATOM 729 N N . ASP A 1 93 ? -26.307 -7.271 33.100 1.00 73.50 93 ASP A N 1
ATOM 730 C CA . ASP A 1 93 ? -26.907 -8.490 33.640 1.00 73.50 93 ASP A CA 1
ATOM 731 C C . ASP A 1 93 ? -26.291 -8.835 35.011 1.00 73.50 93 ASP A C 1
ATOM 733 O O . ASP A 1 93 ? -27.000 -9.221 35.940 1.00 73.50 93 ASP A O 1
ATOM 737 N N . VAL A 1 94 ? -24.980 -8.619 35.189 1.00 75.25 94 VAL A N 1
ATOM 738 C CA . VAL A 1 94 ? -24.295 -8.775 36.486 1.00 75.25 94 VAL A CA 1
ATOM 739 C C . VAL A 1 94 ? -24.740 -7.703 37.489 1.00 75.25 94 VAL A C 1
ATOM 741 O O . VAL A 1 94 ? -25.042 -8.045 38.634 1.00 75.25 94 VAL A O 1
ATOM 744 N N . ASP A 1 95 ? -24.870 -6.444 37.061 1.00 78.25 95 ASP A N 1
ATOM 745 C CA . ASP A 1 95 ? -25.344 -5.346 37.917 1.00 78.25 95 ASP A CA 1
ATOM 746 C C . ASP A 1 95 ? -26.810 -5.549 38.369 1.00 78.25 95 ASP A C 1
ATOM 748 O O . ASP A 1 95 ? -27.201 -5.157 39.475 1.00 78.25 95 ASP A O 1
ATOM 752 N N . GLU A 1 96 ? -27.655 -6.156 37.526 1.00 80.25 96 GLU A N 1
ATOM 753 C CA . GLU A 1 96 ? -29.035 -6.525 37.873 1.00 80.25 96 GLU A CA 1
ATOM 754 C C . GLU A 1 96 ? -29.087 -7.698 38.864 1.00 80.25 96 GLU A C 1
ATOM 756 O O . GLU A 1 96 ? -29.872 -7.664 39.819 1.00 80.25 96 GLU A O 1
ATOM 761 N N . LEU A 1 97 ? -28.220 -8.703 38.696 1.00 78.81 97 LEU A N 1
ATOM 762 C CA . LEU A 1 97 ? -28.100 -9.830 39.626 1.00 78.81 97 LEU A CA 1
ATOM 763 C C . LEU A 1 97 ? -27.614 -9.391 41.015 1.00 78.81 97 LEU A C 1
ATOM 765 O O . LEU A 1 97 ? -28.120 -9.893 42.022 1.00 78.81 97 LEU A O 1
ATOM 769 N N . GLU A 1 98 ? -26.687 -8.434 41.088 1.00 79.19 98 GLU A N 1
ATOM 770 C CA . GLU A 1 98 ? -26.195 -7.879 42.355 1.00 79.19 98 GLU A CA 1
ATOM 771 C C . GLU A 1 98 ? -27.310 -7.147 43.121 1.00 79.19 98 GLU A C 1
ATOM 773 O O . GLU A 1 98 ? -27.546 -7.418 44.302 1.00 79.19 98 GLU A O 1
ATOM 778 N N . LYS A 1 99 ? -28.107 -6.320 42.432 1.00 80.62 99 LYS A N 1
ATOM 779 C CA . LYS A 1 99 ? -29.276 -5.648 43.033 1.00 80.62 99 LYS A CA 1
ATOM 780 C C . LYS A 1 99 ? -30.340 -6.634 43.508 1.00 80.62 99 LYS A C 1
ATOM 782 O O . LYS A 1 99 ? -30.944 -6.428 44.561 1.00 80.62 99 LYS A O 1
ATOM 787 N N . LEU A 1 100 ? -30.583 -7.708 42.755 1.00 76.88 100 LEU A N 1
ATOM 788 C CA . LEU A 1 100 ? -31.513 -8.761 43.168 1.00 76.88 100 LEU A CA 1
ATOM 789 C C . LEU A 1 100 ? -31.025 -9.486 44.431 1.00 76.88 100 LEU A C 1
ATOM 791 O O . LEU A 1 100 ? -31.839 -9.791 45.305 1.00 76.88 100 LEU A O 1
ATOM 795 N N . HIS A 1 101 ? -29.716 -9.725 44.555 1.00 75.50 101 HIS A N 1
ATOM 796 C CA . HIS A 1 101 ? -29.126 -10.335 45.747 1.00 75.50 101 HIS A CA 1
ATOM 797 C C . HIS A 1 101 ? -29.280 -9.436 46.982 1.00 75.50 101 HIS A C 1
ATOM 799 O O . HIS A 1 101 ? -29.697 -9.908 48.040 1.00 75.50 101 HIS A O 1
ATOM 805 N N . GLU A 1 102 ? -29.052 -8.128 46.843 1.00 79.44 102 GLU A N 1
ATOM 806 C CA . GLU A 1 102 ? -29.281 -7.180 47.939 1.00 79.44 102 GLU A CA 1
ATOM 807 C C . GLU A 1 102 ? -30.746 -7.131 48.400 1.00 79.44 102 GLU A C 1
ATOM 809 O O . GLU A 1 102 ? -31.025 -7.011 49.594 1.00 79.44 102 GLU A O 1
ATOM 814 N N . LEU A 1 103 ? -31.703 -7.190 47.468 1.00 79.00 103 LEU A N 1
ATOM 815 C CA . LEU A 1 103 ? -33.132 -7.146 47.802 1.00 79.00 103 LEU A CA 1
ATOM 816 C C . LEU A 1 103 ? -33.600 -8.423 48.513 1.00 79.00 103 LEU A C 1
ATOM 818 O O . LEU A 1 103 ? -34.476 -8.358 49.381 1.00 79.00 103 LEU A O 1
ATOM 822 N N . LYS A 1 104 ? -32.992 -9.567 48.184 1.00 70.94 104 LYS A N 1
ATOM 823 C CA . LYS A 1 104 ? -33.167 -10.823 48.917 1.00 70.94 104 LYS A CA 1
ATOM 824 C C . LYS A 1 104 ? -32.625 -10.705 50.343 1.00 70.94 104 LYS A C 1
ATOM 826 O O . LYS A 1 104 ? -33.319 -11.052 51.293 1.00 70.94 104 LYS A O 1
ATOM 831 N N . GLU A 1 105 ? -31.410 -10.184 50.504 1.00 76.06 105 GLU A N 1
ATOM 832 C CA . GLU A 1 105 ? -30.754 -10.055 51.811 1.00 76.06 105 GLU A CA 1
ATOM 833 C C . GLU A 1 105 ? -31.483 -9.067 52.736 1.00 76.06 105 GLU A C 1
ATOM 835 O O . GLU A 1 105 ? -31.617 -9.304 53.935 1.00 76.06 105 GLU A O 1
ATOM 840 N N . LYS A 1 106 ? -32.062 -8.003 52.164 1.00 81.00 106 LYS A N 1
ATOM 841 C CA . LYS A 1 106 ? -32.934 -7.051 52.875 1.00 81.00 106 LYS A CA 1
ATOM 842 C C . LYS A 1 106 ? -34.315 -7.632 53.229 1.00 81.00 106 LYS A C 1
ATOM 844 O O . LYS A 1 106 ? -35.121 -6.931 53.837 1.00 81.00 106 LYS A O 1
ATOM 849 N N . GLY A 1 107 ? -34.604 -8.885 52.860 1.00 72.38 107 GLY A N 1
ATOM 850 C CA . GLY A 1 107 ? -35.864 -9.575 53.153 1.00 72.38 107 GLY A CA 1
ATOM 851 C C . GLY A 1 107 ? -37.072 -9.041 52.376 1.00 72.38 107 GLY A C 1
ATOM 852 O O . GLY A 1 107 ? -38.207 -9.303 52.765 1.00 72.38 107 GLY A O 1
ATOM 853 N N . VAL A 1 108 ? -36.838 -8.272 51.306 1.00 71.50 108 VAL A N 1
ATOM 854 C CA . VAL A 1 108 ? -37.887 -7.645 50.479 1.00 71.50 108 VAL A CA 1
ATOM 855 C C . VAL A 1 108 ? -38.434 -8.624 49.436 1.00 71.50 108 VAL A C 1
ATOM 857 O O . VAL A 1 108 ? -39.592 -8.515 49.042 1.00 71.50 108 VAL A O 1
ATOM 860 N N . LEU A 1 109 ? -37.617 -9.591 49.009 1.00 65.62 109 LEU A N 1
ATOM 861 C CA . LEU A 1 109 ? -37.972 -10.640 48.050 1.00 65.62 109 LEU A CA 1
ATOM 862 C C . LEU A 1 109 ? -38.004 -12.010 48.729 1.00 65.62 109 LEU A C 1
ATOM 864 O O . LEU A 1 109 ? -37.125 -12.345 49.525 1.00 65.62 109 LEU A O 1
ATOM 868 N N . THR A 1 110 ? -39.000 -12.823 48.382 1.00 74.44 110 THR A N 1
ATOM 869 C CA . THR A 1 110 ? -39.059 -14.218 48.833 1.00 74.44 110 THR A CA 1
ATOM 870 C C . THR A 1 110 ? -38.128 -15.105 47.996 1.00 74.44 110 THR A C 1
ATOM 872 O O . THR A 1 110 ? -37.880 -14.832 46.822 1.00 74.44 110 THR A O 1
ATOM 875 N N . GLU A 1 111 ? -37.628 -16.206 48.573 1.00 71.94 111 GLU A N 1
ATOM 876 C CA . GLU A 1 111 ? -36.678 -17.130 47.912 1.00 71.94 111 GLU A CA 1
ATOM 877 C C . GLU A 1 111 ? -37.159 -17.606 46.528 1.00 71.94 111 GLU A C 1
ATOM 879 O O . GLU A 1 111 ? -36.365 -17.821 45.616 1.00 71.94 111 GLU A O 1
ATOM 884 N N . LYS A 1 112 ? -38.479 -17.738 46.358 1.00 76.44 112 LYS A N 1
ATOM 885 C CA . LYS A 1 112 ? -39.103 -18.199 45.113 1.00 76.44 112 LYS A CA 1
ATOM 886 C C . LYS A 1 112 ? -39.031 -17.154 43.998 1.00 76.44 112 LYS A C 1
ATOM 888 O O . LYS A 1 112 ? -38.719 -17.501 42.865 1.00 76.44 112 LYS A O 1
ATOM 893 N N . GLU A 1 113 ? -39.270 -15.887 44.324 1.00 74.69 113 GLU A N 1
ATOM 894 C CA . GLU A 1 113 ? -39.278 -14.786 43.351 1.00 74.69 113 GLU A CA 1
ATOM 895 C C . GLU A 1 113 ? -37.862 -14.436 42.870 1.00 74.69 113 GLU A C 1
ATOM 897 O O . GLU A 1 113 ? -37.672 -14.022 41.726 1.00 74.69 113 GLU A O 1
ATOM 902 N N . PHE A 1 114 ? -36.855 -14.641 43.723 1.00 74.81 114 PHE A N 1
ATOM 903 C CA . PHE A 1 114 ? -35.449 -14.487 43.352 1.00 74.81 114 PHE A CA 1
ATOM 904 C C . PHE A 1 114 ? -35.005 -15.549 42.334 1.00 74.81 114 PHE A C 1
ATOM 906 O O . PHE A 1 114 ? -34.378 -15.224 41.326 1.00 74.81 114 PHE A O 1
ATOM 913 N N . GLU A 1 115 ? -35.363 -16.814 42.565 1.00 78.31 115 GLU A N 1
ATOM 914 C CA . GLU A 1 115 ? -34.979 -17.926 41.688 1.00 78.31 115 GLU A CA 1
ATOM 915 C C . GLU A 1 115 ? -35.648 -17.864 40.307 1.00 78.31 115 GLU A C 1
ATOM 917 O O . GLU A 1 115 ? -35.035 -18.251 39.310 1.00 78.31 115 GLU A O 1
ATOM 922 N N . GLU A 1 116 ? -36.876 -17.347 40.216 1.00 83.19 116 GLU A N 1
ATOM 923 C CA . GLU A 1 116 ? -37.538 -17.110 38.927 1.00 83.19 116 GLU A CA 1
ATOM 924 C C . GLU A 1 116 ? -36.840 -16.002 38.127 1.00 83.19 116 GLU A C 1
ATOM 926 O O . GLU A 1 116 ? -36.456 -16.224 36.978 1.00 83.19 116 GLU A O 1
ATOM 931 N N . LYS A 1 117 ? -36.577 -14.846 38.751 1.00 78.81 117 LYS A N 1
ATOM 932 C CA . LYS A 1 117 ? -35.929 -13.702 38.082 1.00 78.81 117 LYS A CA 1
ATOM 933 C C . LYS A 1 117 ? -34.485 -13.983 37.674 1.00 78.81 117 LYS A C 1
ATOM 935 O O . LYS A 1 117 ? -34.042 -13.546 36.617 1.00 78.81 117 LYS A O 1
ATOM 940 N N . LYS A 1 118 ? -33.753 -14.763 38.472 1.00 78.94 118 LYS A N 1
ATOM 941 C CA . LYS A 1 118 ? -32.388 -15.193 38.145 1.00 78.94 118 LYS A CA 1
ATOM 942 C C . LYS A 1 118 ? -32.344 -16.050 36.879 1.00 78.94 118 LYS A C 1
ATOM 944 O O . LYS A 1 118 ? -31.450 -15.867 36.061 1.00 78.94 118 LYS A O 1
ATOM 949 N N . LYS A 1 119 ? -33.292 -16.980 36.709 1.00 82.50 119 LYS A N 1
ATOM 950 C CA . LYS A 1 119 ? -33.370 -17.843 35.515 1.00 82.50 119 LYS A CA 1
ATOM 951 C C . LYS A 1 119 ? -33.732 -17.065 34.254 1.00 82.50 119 LYS A C 1
ATOM 953 O O . LYS A 1 119 ? -33.264 -17.424 33.179 1.00 82.50 119 LYS A O 1
ATOM 958 N N . GLU A 1 120 ? -34.543 -16.023 34.394 1.00 82.88 120 GLU A N 1
ATOM 959 C CA . GLU A 1 120 ? -34.945 -15.147 33.293 1.00 82.88 120 GLU A CA 1
ATOM 960 C C . GLU A 1 120 ? -33.761 -14.334 32.744 1.00 82.88 120 GLU A C 1
ATOM 962 O O . GLU A 1 120 ? -33.573 -14.282 31.533 1.00 82.88 120 GLU A O 1
ATOM 967 N N . ILE A 1 121 ? -32.913 -13.781 33.621 1.00 80.69 121 ILE A N 1
ATOM 968 C CA . ILE A 1 121 ? -31.718 -13.011 33.223 1.00 80.69 121 ILE A CA 1
ATOM 969 C C . ILE A 1 121 ? -30.642 -13.916 32.602 1.00 80.69 121 ILE A C 1
ATOM 971 O O . ILE A 1 121 ? -29.969 -13.521 31.658 1.00 80.69 121 ILE A O 1
ATOM 975 N N . LEU A 1 122 ? -30.490 -15.150 33.096 1.00 78.12 122 LEU A N 1
ATOM 976 C CA . LEU A 1 122 ? -29.444 -16.078 32.639 1.00 78.12 122 LEU A CA 1
ATOM 977 C C . LEU A 1 122 ? -29.725 -16.747 31.283 1.00 78.12 122 LEU A C 1
ATOM 979 O O . LEU A 1 122 ? -28.821 -17.367 30.729 1.00 78.12 122 LEU A O 1
ATOM 983 N N . ASN A 1 123 ? -30.965 -16.694 30.791 1.00 76.94 123 ASN A N 1
ATOM 984 C CA . ASN A 1 123 ? -31.406 -17.381 29.569 1.00 76.94 123 ASN A CA 1
ATOM 985 C C . ASN A 1 123 ? -31.867 -16.406 28.467 1.00 76.94 123 ASN A C 1
ATOM 987 O O . ASN A 1 123 ? -32.588 -16.806 27.550 1.00 76.94 123 ASN A O 1
ATOM 991 N N . LYS A 1 124 ? -31.502 -15.131 28.615 1.00 60.66 124 LYS A N 1
ATOM 992 C CA . LYS A 1 124 ? -31.722 -14.043 27.663 1.00 60.66 124 LYS A CA 1
ATOM 993 C C . LYS A 1 124 ? -30.563 -13.969 26.670 1.00 60.66 124 LYS A C 1
ATOM 995 O O . LYS A 1 124 ? -30.846 -13.626 25.502 1.00 60.66 124 LYS A O 1
#

Radius of gyration: 30.29 Å; chains: 1; bounding box: 55×36×78 Å

Secondary structure (DSSP, 8-state):
-HHHHHHHHHHHHHHHHHHHHHHHHHHHHHHHHHHHIIIII-TTS-HHHHHHHHHHHHHHHHHHHHHHHHHHHHTGGGTSSSSHHHHHHHHHHHHHHHHHHHHHHTT-S-HHHHHHHHHHHHT-

Sequence (124 aa):
MMSLFFDMFWFGTSFAAGLGLLINLISLILLIWVLYDTLVVQEGMDEIEKLIWIIASFILPIIIPLAYYFIVKVNETYLMDGGLGALKSGSSDVDELEKLHELKEKGVLTEKEFEEKKKEILNK